Protein AF-A0A7Y3DEP5-F1 (afdb_monomer_lite)

Sequence (44 aa):
MADSLVRTLSSDGGVNVRALVGTSIAQTAAQRHATAPTAGNALG

Structure (mmCIF, N/CA/C/O backbone):
data_AF-A0A7Y3DEP5-F1
#
_entry.id   AF-A0A7Y3DEP5-F1
#
loop_
_atom_site.group_PDB
_atom_site.id
_atom_site.type_symbol
_atom_site.label_atom_id
_atom_site.label_alt_id
_atom_site.label_comp_id
_atom_site.label_asym_id
_atom_site.label_entity_id
_atom_site.label_seq_id
_atom_site.pdbx_PDB_ins_code
_atom_site.Cartn_x
_atom_site.Cartn_y
_atom_site.Cartn_z
_atom_site.occupancy
_atom_site.B_iso_or_equiv
_atom_site.auth_seq_id
_atom_site.auth_comp_id
_atom_site.auth_asym_id
_atom_site.auth_atom_id
_atom_site.pdbx_PDB_model_num
ATOM 1 N N . MET A 1 1 ? 2.757 15.231 -4.319 1.00 71.31 1 MET A N 1
ATOM 2 C CA . MET A 1 1 ? 2.157 15.012 -2.984 1.00 71.31 1 MET A CA 1
ATOM 3 C C . MET A 1 1 ? 3.119 14.122 -2.211 1.00 71.31 1 MET A C 1
ATOM 5 O O . MET A 1 1 ? 3.658 13.217 -2.834 1.00 71.31 1 MET A O 1
ATOM 9 N N . ALA A 1 2 ? 3.418 14.417 -0.945 1.00 89.06 2 ALA A N 1
ATOM 10 C CA . ALA A 1 2 ? 4.317 13.575 -0.150 1.00 89.06 2 ALA A CA 1
ATOM 11 C C . ALA A 1 2 ? 3.560 12.360 0.402 1.00 89.06 2 ALA A C 1
ATOM 13 O O . ALA A 1 2 ? 2.375 12.474 0.725 1.00 89.06 2 ALA A O 1
ATOM 14 N N . ASP A 1 3 ? 4.244 11.224 0.520 1.00 96.81 3 ASP A N 1
ATOM 15 C CA . ASP A 1 3 ? 3.676 10.052 1.182 1.00 96.81 3 ASP A CA 1
ATOM 16 C C . ASP A 1 3 ? 3.457 10.342 2.674 1.00 96.81 3 ASP A C 1
ATOM 18 O O . ASP A 1 3 ? 4.250 11.043 3.309 1.00 96.81 3 ASP A O 1
ATOM 22 N N . SER A 1 4 ? 2.366 9.830 3.243 1.00 97.62 4 SER A N 1
ATOM 23 C CA . SER A 1 4 ? 2.013 10.088 4.644 1.00 97.62 4 SER A CA 1
ATOM 24 C C . SER A 1 4 ? 1.267 8.922 5.283 1.00 97.62 4 SER A C 1
ATOM 26 O O . SER A 1 4 ? 0.423 8.288 4.654 1.00 97.62 4 SER A O 1
ATOM 28 N N . LEU A 1 5 ? 1.575 8.651 6.554 1.00 97.44 5 LEU A N 1
ATOM 29 C CA . LEU A 1 5 ? 0.915 7.629 7.362 1.00 97.44 5 LEU A CA 1
ATOM 30 C C . LEU A 1 5 ? 0.172 8.293 8.519 1.00 97.44 5 LEU A C 1
ATOM 32 O O . LEU A 1 5 ? 0.789 8.884 9.405 1.00 97.44 5 LEU A O 1
ATOM 36 N N . VAL A 1 6 ? -1.143 8.122 8.545 1.00 97.62 6 VAL A N 1
ATOM 37 C CA . VAL A 1 6 ? -2.005 8.53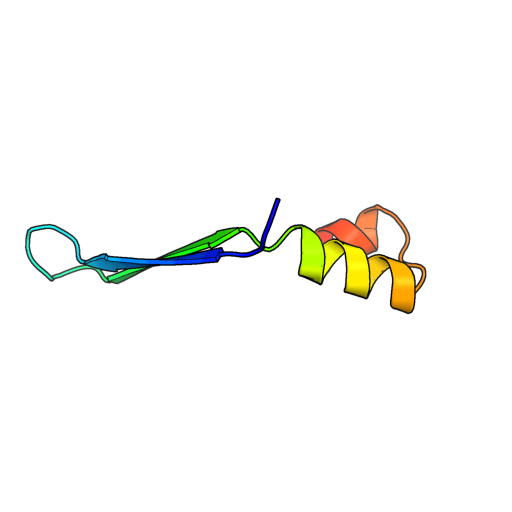6 9.649 1.00 97.62 6 VAL A CA 1
ATOM 38 C C . VAL A 1 6 ? -2.334 7.315 10.495 1.00 97.62 6 VAL A C 1
ATOM 40 O O . VAL A 1 6 ? -2.691 6.252 9.984 1.00 97.62 6 VAL A O 1
ATOM 43 N N . ARG A 1 7 ? -2.206 7.468 11.812 1.00 97.81 7 ARG A N 1
ATOM 44 C CA . ARG A 1 7 ? -2.597 6.460 12.798 1.00 97.81 7 ARG A CA 1
ATOM 45 C C . ARG A 1 7 ? -3.616 7.086 13.723 1.00 97.81 7 ARG A C 1
ATOM 47 O O . ARG A 1 7 ? -3.397 8.192 14.208 1.00 97.81 7 ARG A O 1
ATOM 54 N N . THR A 1 8 ? -4.703 6.378 13.968 1.00 97.00 8 THR A N 1
ATOM 55 C CA . THR A 1 8 ? -5.743 6.840 14.877 1.00 97.00 8 THR A CA 1
ATOM 56 C C . THR A 1 8 ? -6.348 5.670 15.641 1.00 97.00 8 THR A C 1
ATOM 58 O O . THR A 1 8 ? -6.172 4.504 15.278 1.00 97.00 8 THR A O 1
ATOM 61 N N . LEU A 1 9 ? -7.033 5.996 16.728 1.00 97.56 9 LEU A N 1
ATOM 62 C CA . LEU A 1 9 ? -7.840 5.076 17.514 1.00 97.56 9 LEU A CA 1
ATOM 63 C C . LEU A 1 9 ? -9.303 5.499 17.371 1.00 97.56 9 LEU A C 1
ATOM 65 O O . LEU A 1 9 ? -9.596 6.689 17.237 1.00 97.56 9 LEU A O 1
ATOM 69 N N . SER A 1 10 ? -10.222 4.536 17.391 1.00 94.75 10 SER A N 1
ATOM 70 C CA . SER A 1 10 ? -11.642 4.841 17.561 1.00 94.75 10 SER A CA 1
ATOM 71 C C . SER A 1 10 ? -11.870 5.571 18.884 1.00 94.75 10 SER A C 1
ATOM 73 O O . SER A 1 10 ? -11.065 5.485 19.811 1.00 94.75 10 SER A O 1
ATOM 75 N N . SER A 1 11 ? -12.980 6.298 18.985 1.00 94.50 11 SER A N 1
ATOM 76 C CA . SER A 1 11 ? -13.308 7.098 20.172 1.00 94.50 11 SER A CA 1
ATOM 77 C C . SER A 1 11 ? -13.401 6.281 21.464 1.00 94.50 11 SER A C 1
ATOM 79 O O . SER A 1 11 ? -13.173 6.819 22.541 1.00 94.50 11 SER A O 1
ATOM 81 N N . ASP A 1 12 ? -13.729 4.993 21.361 1.00 95.94 12 ASP A N 1
ATOM 82 C CA . ASP A 1 12 ? -13.784 4.036 22.471 1.00 95.94 12 ASP A CA 1
ATOM 83 C C . ASP A 1 12 ? -12.456 3.287 22.703 1.00 95.94 12 ASP A C 1
ATOM 85 O O . ASP A 1 1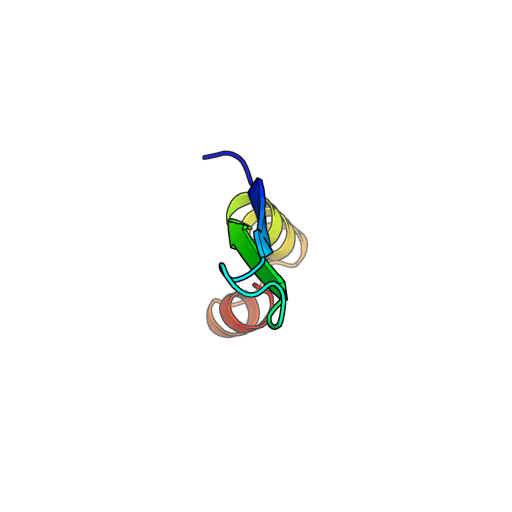2 ? -12.356 2.467 23.611 1.00 95.94 12 ASP A O 1
ATOM 89 N N . GLY A 1 13 ? -11.432 3.543 21.881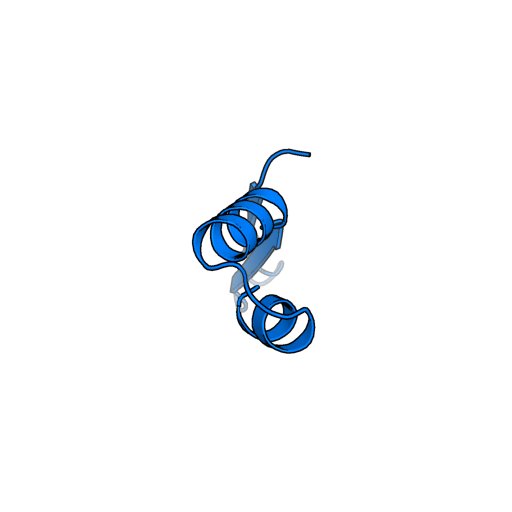 1.00 94.62 13 GLY A N 1
ATOM 90 C CA . GLY A 1 13 ? -10.125 2.890 21.944 1.00 94.62 13 GLY A CA 1
ATOM 91 C C . GLY A 1 13 ? -10.105 1.425 21.493 1.00 94.62 13 GLY A C 1
ATOM 92 O O . GLY A 1 13 ? -9.035 0.816 21.500 1.00 94.62 13 GLY A O 1
ATOM 93 N N . GLY A 1 14 ? -11.245 0.855 21.087 1.00 97.38 14 GLY A N 1
ATOM 94 C CA . GLY A 1 14 ? -11.365 -0.559 20.719 1.00 97.38 14 GLY A CA 1
ATOM 95 C C . GLY A 1 14 ? -10.787 -0.908 19.344 1.00 97.38 14 GLY A C 1
ATOM 96 O O . GLY A 1 14 ? -10.479 -2.071 19.083 1.00 97.38 14 GLY A O 1
ATOM 97 N N . VAL A 1 15 ? -10.610 0.082 18.463 1.00 97.31 15 VAL A N 1
ATOM 98 C CA . VAL A 1 15 ? -10.150 -0.108 17.081 1.00 97.31 15 VAL A CA 1
ATOM 99 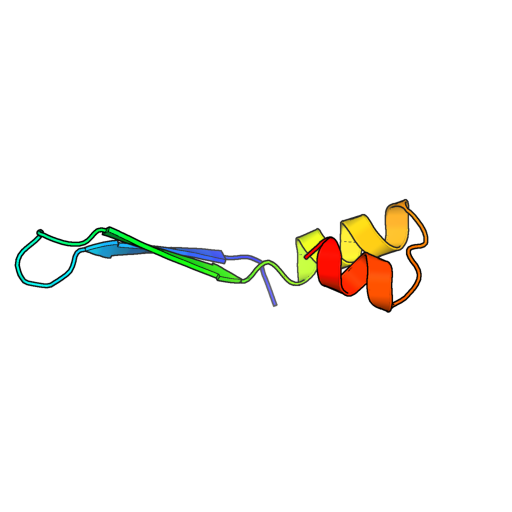C C . VAL A 1 15 ? -8.945 0.779 16.788 1.00 97.31 15 VAL A C 1
ATOM 101 O O . VAL A 1 15 ? -8.967 1.987 17.010 1.00 97.31 15 VAL A O 1
ATOM 104 N N . ASN A 1 16 ? -7.896 0.184 16.221 1.00 97.38 16 ASN A N 1
ATOM 105 C CA . ASN A 1 16 ? -6.727 0.895 15.704 1.00 97.38 16 ASN A CA 1
ATOM 106 C C . ASN A 1 16 ? -6.827 1.004 14.179 1.00 97.38 16 ASN A C 1
ATOM 108 O O . ASN A 1 16 ? -6.894 -0.015 13.492 1.00 97.38 16 ASN A O 1
ATOM 112 N N . VAL A 1 17 ? -6.817 2.227 13.650 1.00 97.12 17 VAL A N 1
ATOM 113 C CA . VAL A 1 17 ? -6.914 2.495 12.211 1.00 97.12 17 VAL A CA 1
ATOM 114 C C . VAL A 1 17 ? -5.605 3.091 11.708 1.00 97.12 17 VAL A C 1
ATOM 116 O O . VAL A 1 17 ? -5.026 3.995 12.316 1.00 97.12 17 VAL A O 1
ATOM 119 N N . ARG A 1 18 ? -5.144 2.592 10.559 1.00 97.62 18 ARG A N 1
ATOM 120 C CA . ARG A 1 18 ? -3.949 3.075 9.863 1.00 97.62 18 ARG A CA 1
ATOM 121 C C . ARG A 1 18 ? -4.313 3.394 8.420 1.00 97.62 18 ARG A C 1
ATOM 123 O O . ARG A 1 18 ? -4.815 2.523 7.720 1.00 97.62 18 ARG A O 1
ATOM 130 N N . ALA A 1 19 ? -4.046 4.621 7.990 1.00 96.31 19 ALA A N 1
ATOM 131 C CA . ALA A 1 19 ? -4.288 5.076 6.625 1.00 96.31 19 ALA A CA 1
ATOM 132 C C . ALA A 1 19 ? -2.982 5.593 6.017 1.00 96.31 19 ALA A C 1
ATOM 134 O O . ALA A 1 19 ? -2.298 6.412 6.631 1.00 96.31 19 ALA A O 1
ATOM 135 N N . LEU A 1 20 ? -2.630 5.103 4.829 1.00 96.56 20 LEU A N 1
ATOM 136 C CA . LEU A 1 20 ? -1.391 5.433 4.128 1.00 96.56 20 LEU A CA 1
ATOM 137 C C . LEU A 1 20 ? -1.714 6.070 2.774 1.00 96.56 20 LEU A C 1
ATOM 139 O O . LEU A 1 20 ? -2.438 5.489 1.971 1.00 96.56 20 LEU A O 1
ATOM 143 N N . VAL A 1 21 ? -1.118 7.229 2.504 1.00 97.19 21 VAL A N 1
ATOM 144 C CA . VAL A 1 21 ? -0.949 7.758 1.147 1.00 97.19 21 VAL A CA 1
ATOM 145 C C . VAL A 1 21 ? 0.452 7.354 0.693 1.00 97.19 21 VAL A C 1
ATOM 147 O O . VAL A 1 21 ? 1.428 7.863 1.238 1.00 97.19 21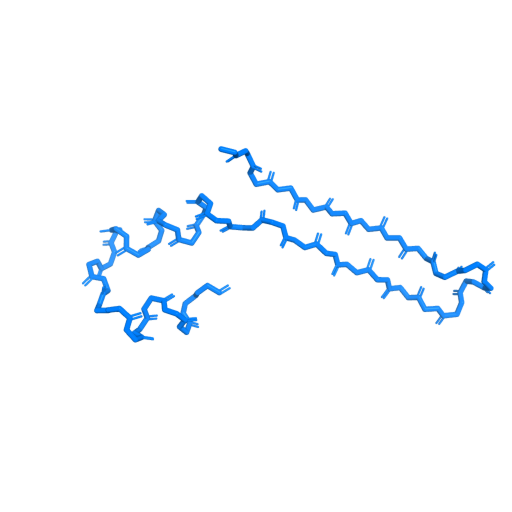 VAL A O 1
ATOM 150 N N . GLY A 1 22 ? 0.544 6.407 -0.243 1.00 95.94 22 GLY A N 1
ATOM 151 C CA . GLY A 1 22 ? 1.803 5.800 -0.706 1.00 95.94 22 GLY A CA 1
ATOM 152 C C . GLY A 1 22 ? 2.067 5.965 -2.205 1.00 95.94 22 GLY A C 1
ATOM 153 O O . GLY A 1 22 ? 2.717 5.123 -2.819 1.00 95.94 22 GLY A O 1
ATOM 154 N N . THR A 1 23 ? 1.518 7.006 -2.834 1.00 95.69 23 THR A N 1
ATOM 155 C CA . THR A 1 23 ? 1.605 7.191 -4.289 1.00 95.69 23 THR A CA 1
ATOM 156 C C . THR A 1 23 ? 3.049 7.329 -4.774 1.00 95.69 23 THR A C 1
ATOM 158 O O . THR A 1 23 ? 3.397 6.758 -5.805 1.00 95.69 23 THR A O 1
ATOM 161 N N . SER A 1 24 ? 3.901 8.063 -4.049 1.00 96.19 24 SER A N 1
ATOM 162 C CA . SER A 1 24 ? 5.264 8.353 -4.507 1.00 96.19 24 SER A CA 1
ATOM 163 C C . SER A 1 24 ? 6.173 7.123 -4.398 1.00 96.19 24 SER A C 1
ATOM 165 O O . SER A 1 24 ? 6.932 6.825 -5.327 1.00 96.19 24 SER A O 1
ATOM 167 N N . ILE A 1 25 ? 6.039 6.349 -3.316 1.00 95.81 25 ILE A N 1
ATOM 168 C CA . ILE A 1 25 ? 6.781 5.102 -3.121 1.00 95.81 25 ILE A CA 1
ATOM 169 C C . ILE A 1 25 ? 6.339 4.016 -4.112 1.00 95.81 25 ILE A C 1
ATOM 171 O O . ILE A 1 25 ? 7.200 3.377 -4.720 1.00 95.81 25 ILE A O 1
ATOM 175 N N . ALA A 1 26 ? 5.031 3.873 -4.364 1.00 95.62 26 ALA A N 1
ATOM 176 C CA . ALA A 1 26 ? 4.507 2.929 -5.352 1.00 95.62 26 ALA A CA 1
ATOM 177 C C . ALA A 1 26 ? 4.956 3.296 -6.776 1.00 95.62 26 ALA A C 1
ATOM 179 O O . ALA A 1 26 ? 5.440 2.440 -7.518 1.00 95.62 26 ALA A O 1
AT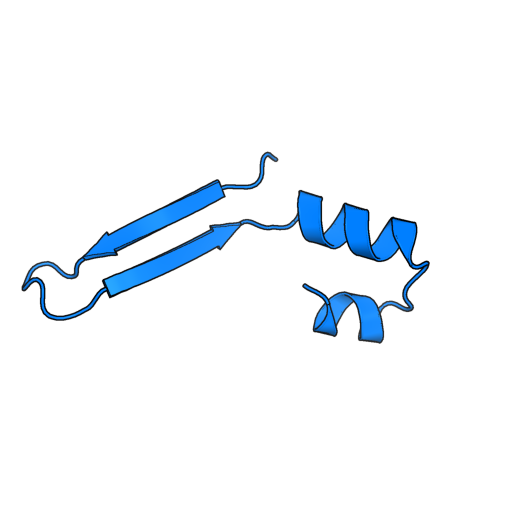OM 180 N N . GLN A 1 27 ? 4.898 4.584 -7.138 1.00 94.56 27 GLN A N 1
ATOM 181 C CA . GLN A 1 27 ? 5.390 5.074 -8.429 1.00 94.56 27 GLN A CA 1
ATOM 182 C C . GLN A 1 27 ? 6.892 4.812 -8.604 1.00 94.56 27 GLN A C 1
ATOM 184 O O . GLN A 1 27 ? 7.321 4.352 -9.663 1.00 94.56 27 GLN A O 1
ATOM 189 N N . THR A 1 28 ? 7.691 5.066 -7.565 1.00 95.38 28 THR A N 1
ATOM 190 C CA . THR A 1 28 ? 9.141 4.824 -7.594 1.00 95.38 28 THR A CA 1
ATOM 191 C C . THR A 1 28 ? 9.448 3.338 -7.786 1.00 95.38 28 THR A C 1
ATOM 193 O O . THR A 1 28 ? 10.331 2.985 -8.569 1.00 95.38 28 THR A O 1
ATOM 196 N N . ALA A 1 29 ? 8.717 2.452 -7.107 1.00 95.75 29 ALA A N 1
ATOM 197 C CA . ALA A 1 29 ? 8.884 1.011 -7.257 1.00 95.75 29 ALA A CA 1
ATOM 198 C C . ALA A 1 29 ? 8.482 0.534 -8.666 1.00 95.75 29 ALA A C 1
ATOM 200 O O . ALA A 1 29 ? 9.251 -0.180 -9.311 1.00 95.75 29 ALA A O 1
ATOM 201 N N . ALA A 1 30 ? 7.344 1.002 -9.185 1.00 95.75 30 ALA A N 1
ATOM 202 C CA . ALA A 1 30 ? 6.885 0.685 -10.537 1.00 95.75 30 ALA A CA 1
ATOM 203 C C . ALA A 1 30 ? 7.899 1.114 -11.614 1.00 95.75 30 ALA A C 1
ATOM 205 O O . ALA A 1 30 ? 8.178 0.352 -12.541 1.00 95.75 30 ALA A O 1
ATOM 206 N N . GLN A 1 31 ? 8.505 2.299 -11.466 1.00 94.56 31 GLN A N 1
ATOM 207 C CA . GLN A 1 31 ? 9.557 2.789 -12.364 1.00 94.56 31 GLN A CA 1
ATOM 208 C C . GLN A 1 31 ? 10.827 1.936 -12.294 1.00 94.56 31 GLN A C 1
ATOM 210 O O . GLN A 1 31 ? 11.379 1.578 -13.332 1.00 94.56 31 GLN A O 1
ATOM 215 N N . ARG A 1 32 ? 11.279 1.575 -11.084 1.00 97.06 32 ARG A N 1
ATOM 216 C CA . ARG A 1 32 ? 12.485 0.750 -10.886 1.00 97.06 32 ARG A CA 1
ATOM 217 C C . ARG A 1 32 ? 12.360 -0.642 -11.494 1.00 97.06 32 ARG A C 1
ATOM 219 O O . ARG A 1 32 ? 13.355 -1.191 -11.953 1.00 97.06 32 ARG A O 1
ATOM 226 N N . HIS A 1 33 ? 11.154 -1.197 -11.488 1.00 95.88 33 HIS A N 1
ATOM 227 C CA . HIS A 1 33 ? 10.891 -2.552 -11.966 1.00 95.88 33 HIS A CA 1
ATOM 228 C C . HIS A 1 33 ? 10.199 -2.598 -13.334 1.00 95.88 33 HIS A C 1
ATOM 230 O O . HIS A 1 33 ? 9.841 -3.684 -13.781 1.00 95.88 33 HIS A O 1
ATOM 236 N N . ALA A 1 34 ? 10.017 -1.445 -13.994 1.00 95.31 34 ALA A N 1
ATOM 237 C CA . ALA A 1 34 ? 9.331 -1.311 -15.282 1.00 95.31 34 ALA A CA 1
ATOM 238 C C . ALA A 1 34 ? 8.021 -2.123 -15.351 1.00 95.31 34 ALA A C 1
ATOM 240 O O . ALA A 1 34 ? 7.752 -2.832 -16.323 1.00 95.31 34 ALA A O 1
ATOM 241 N N . THR A 1 35 ? 7.217 -2.069 -14.286 1.00 94.25 35 THR A N 1
ATOM 242 C CA . THR A 1 35 ? 6.042 -2.936 -14.151 1.00 94.25 35 THR A CA 1
ATOM 243 C C . THR A 1 35 ? 4.967 -2.579 -15.169 1.00 94.25 35 THR A C 1
ATOM 245 O O . THR A 1 35 ? 4.620 -1.408 -15.327 1.00 94.25 35 THR A O 1
ATOM 248 N N . ALA A 1 36 ? 4.361 -3.594 -15.789 1.00 94.00 36 ALA A N 1
ATOM 249 C CA . ALA A 1 36 ? 3.126 -3.413 -16.546 1.00 94.00 36 ALA A CA 1
ATOM 250 C C . ALA A 1 36 ? 2.011 -2.841 -15.639 1.00 94.00 36 ALA A C 1
ATOM 252 O O . ALA A 1 36 ? 2.031 -3.100 -14.433 1.00 94.00 36 ALA A O 1
ATOM 253 N N . PRO A 1 37 ? 1.008 -2.123 -16.178 1.00 90.38 37 PRO A N 1
ATOM 254 C CA . PRO A 1 37 ? -0.007 -1.440 -15.366 1.00 90.38 37 PRO A CA 1
ATOM 255 C C . PRO A 1 37 ? -0.731 -2.345 -14.359 1.00 90.38 37 PRO A C 1
ATOM 257 O O . PRO A 1 37 ? -0.949 -1.963 -13.215 1.00 90.38 37 PRO A O 1
ATOM 260 N N . THR A 1 38 ? -1.052 -3.577 -14.756 1.00 95.19 38 THR A N 1
ATOM 261 C CA . THR A 1 38 ? -1.701 -4.564 -13.881 1.00 95.19 38 THR A CA 1
ATOM 262 C C . THR A 1 38 ? -0.804 -4.999 -12.724 1.00 95.19 38 THR A C 1
ATOM 264 O O . THR A 1 38 ? -1.268 -5.084 -11.591 1.00 95.19 38 THR A O 1
ATOM 267 N N . ALA A 1 39 ? 0.485 -5.223 -12.988 1.00 91.56 39 ALA A N 1
ATOM 268 C CA . ALA A 1 39 ? 1.471 -5.544 -11.961 1.00 91.56 39 ALA A CA 1
ATOM 269 C C . ALA A 1 39 ? 1.752 -4.340 -11.045 1.00 91.56 39 ALA A C 1
ATOM 271 O O . ALA A 1 39 ? 1.921 -4.521 -9.846 1.00 91.56 39 ALA A O 1
ATOM 272 N N . GLY A 1 40 ? 1.737 -3.118 -11.586 1.00 92.38 40 GLY A N 1
ATOM 273 C CA . GLY A 1 40 ? 1.863 -1.883 -10.808 1.00 92.38 40 GLY A CA 1
ATOM 274 C C . GLY A 1 40 ? 0.705 -1.676 -9.827 1.00 92.38 40 GLY A C 1
ATOM 275 O O . GLY A 1 40 ? 0.935 -1.275 -8.693 1.00 92.38 40 GLY A O 1
ATOM 276 N N . ASN A 1 41 ? -0.522 -2.026 -10.223 1.00 93.00 41 ASN A N 1
ATOM 277 C CA . ASN A 1 41 ? -1.689 -1.958 -9.336 1.00 93.00 41 ASN A CA 1
ATOM 278 C C . ASN A 1 41 ? -1.634 -2.974 -8.189 1.00 93.00 41 ASN A C 1
ATOM 280 O O . ASN A 1 41 ? -2.153 -2.691 -7.121 1.00 93.00 41 ASN A O 1
ATOM 284 N N . ALA A 1 42 ? -1.054 -4.155 -8.416 1.00 92.81 42 ALA A N 1
ATOM 285 C CA . ALA A 1 42 ? -0.868 -5.156 -7.363 1.00 92.81 42 ALA A CA 1
ATOM 286 C C . ALA A 1 42 ? 0.340 -4.854 -6.457 1.00 92.81 42 ALA A C 1
ATOM 288 O O . ALA A 1 42 ? 0.432 -5.390 -5.357 1.00 92.81 42 ALA A O 1
ATOM 289 N N . LEU A 1 43 ? 1.287 -4.048 -6.947 1.00 90.88 43 LEU A N 1
ATOM 290 C CA . LEU A 1 43 ? 2.471 -3.611 -6.211 1.00 90.88 43 LEU A CA 1
ATOM 291 C C . LEU A 1 43 ? 2.157 -2.504 -5.193 1.00 90.88 43 LEU A C 1
ATOM 293 O O . LEU A 1 43 ? 2.799 -2.465 -4.144 1.00 90.88 43 LEU A O 1
ATOM 297 N N . GLY A 1 44 ? 1.250 -1.585 -5.541 1.00 89.12 44 GLY A N 1
ATOM 298 C CA . GLY A 1 44 ? 0.796 -0.492 -4.671 1.00 89.12 44 GLY A CA 1
ATOM 299 C C . GLY A 1 44 ? -0.205 -0.952 -3.624 1.00 89.12 44 GLY A C 1
ATOM 300 O O . GLY A 1 44 ? -0.134 -0.405 -2.501 1.00 89.12 44 GLY A O 1
#

Radius of gyration: 14.49 Å; chains: 1; bounding box: 26×21×39 Å

pLDDT: mean 94.68, std 4.22, range [71.31, 97.81]

Secondary structure (DSSP, 8-state):
---EEEEEE-TTS--EEEEEE-HHHHHHHHHHTT--HHHHHHH-

Foldseek 3Di:
DDKDKDWDAPPVNPDIDIDIDCVVVLVVVCVVVVDDPVVSVVSD